Protein AF-A0A838PSL8-F1 (afdb_monomer)

pLDDT: mean 93.02, std 6.87, range [57.81, 98.5]

Foldseek 3Di:
DPPVVVVVLVVLLVVLVVLLLVLLVLLLVLLVLLLVCQLVLPLVSLVVLLVSLVVLVVSLVVSVVSLVVSVVVDPDDPVSVV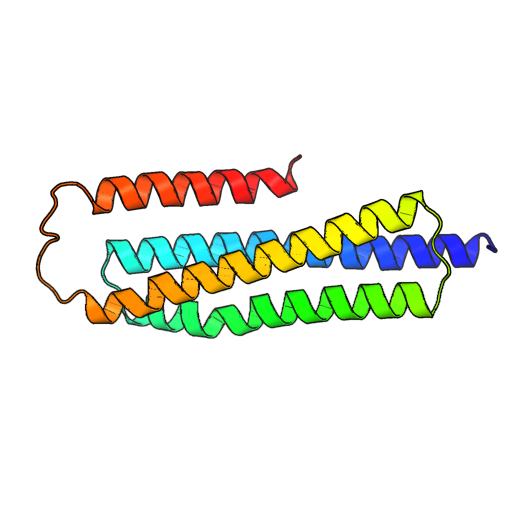SSVVSNVSSVVSSVSSVVSNVSSVCSVVPDDDDDPDPCPSVVVNVVSVVVSVVSVCVSVD

Structure (mmCIF, N/CA/C/O backbone):
data_AF-A0A838PSL8-F1
#
_entry.id   AF-A0A838PSL8-F1
#
loop_
_atom_site.group_PDB
_atom_site.id
_atom_site.type_symbol
_atom_site.label_atom_id
_atom_site.label_alt_id
_atom_site.label_comp_id
_atom_site.label_asym_id
_atom_site.label_entity_id
_atom_site.label_seq_id
_atom_site.pdbx_PDB_ins_code
_atom_site.Cartn_x
_atom_site.Cartn_y
_atom_site.Cartn_z
_atom_site.occupancy
_atom_site.B_iso_or_equiv
_atom_site.auth_seq_id
_atom_site.auth_comp_id
_atom_site.auth_asym_id
_atom_site.auth_atom_id
_atom_site.pdbx_PDB_model_num
ATOM 1 N N . MET A 1 1 ? -18.609 0.685 29.729 1.00 61.81 1 MET A N 1
ATOM 2 C CA . MET A 1 1 ? -19.107 -0.419 28.881 1.00 61.81 1 MET A CA 1
ATOM 3 C C . MET A 1 1 ? -19.104 -1.709 29.688 1.00 61.81 1 MET A C 1
ATOM 5 O O . MET A 1 1 ? -18.197 -1.854 30.503 1.00 61.81 1 MET A O 1
ATOM 9 N N . PRO A 1 2 ? -20.079 -2.616 29.492 1.00 78.69 2 PRO A N 1
ATOM 10 C CA . PRO A 1 2 ? -20.013 -3.985 30.013 1.00 78.69 2 PRO A CA 1
ATOM 11 C C . PRO A 1 2 ? -18.713 -4.680 29.574 1.00 78.69 2 PRO A C 1
ATOM 13 O O . PRO A 1 2 ? -18.211 -4.393 28.487 1.00 78.69 2 PRO A O 1
ATOM 16 N N . VAL A 1 3 ? -18.173 -5.586 30.396 1.00 77.38 3 VAL A N 1
ATOM 17 C CA . VAL A 1 3 ? -16.886 -6.269 30.133 1.00 77.38 3 VAL A CA 1
ATOM 18 C C . VAL A 1 3 ? -16.908 -7.032 28.802 1.00 77.38 3 VAL A C 1
ATOM 20 O O . VAL A 1 3 ? -15.970 -6.919 28.019 1.00 77.38 3 VAL A O 1
ATOM 23 N N . GLU A 1 4 ? -18.009 -7.723 28.500 1.00 80.75 4 GLU A N 1
ATOM 24 C CA . GLU A 1 4 ? -18.203 -8.452 27.236 1.00 80.75 4 GLU A CA 1
ATOM 25 C C . GLU A 1 4 ? -18.204 -7.524 26.013 1.00 80.75 4 GLU A C 1
ATOM 27 O O . GLU A 1 4 ? -17.548 -7.813 25.015 1.00 80.75 4 GLU A O 1
ATOM 32 N N . ALA A 1 5 ? -18.867 -6.366 26.106 1.00 81.88 5 ALA A N 1
ATOM 33 C CA . ALA A 1 5 ? -18.888 -5.378 25.027 1.00 81.88 5 ALA A CA 1
ATOM 34 C C . ALA A 1 5 ? -17.488 -4.801 24.759 1.00 81.88 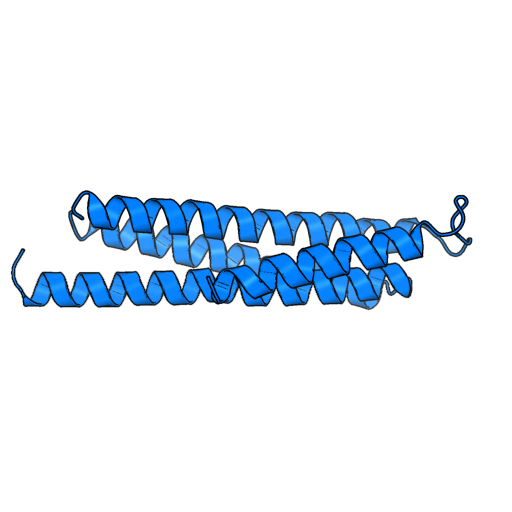5 ALA A C 1
ATOM 36 O O . ALA A 1 5 ? -17.109 -4.589 23.610 1.00 81.88 5 ALA A O 1
ATOM 37 N N . ARG A 1 6 ? -16.689 -4.592 25.816 1.00 86.75 6 ARG A N 1
ATOM 38 C CA . ARG A 1 6 ? -15.304 -4.129 25.674 1.00 86.75 6 ARG A CA 1
ATOM 39 C C . ARG A 1 6 ? -14.397 -5.192 25.050 1.00 86.75 6 ARG A C 1
ATOM 41 O O . ARG A 1 6 ? -13.540 -4.834 24.251 1.00 86.75 6 ARG A O 1
ATOM 48 N N . LEU A 1 7 ? -14.582 -6.466 25.393 1.00 87.19 7 LEU A N 1
ATOM 49 C CA . LEU A 1 7 ? -13.830 -7.563 24.784 1.00 87.19 7 LEU A CA 1
ATOM 50 C C . LEU A 1 7 ? -14.123 -7.664 23.281 1.00 87.19 7 LEU A C 1
ATOM 52 O O . LEU A 1 7 ? -13.193 -7.721 22.481 1.00 87.19 7 LEU A O 1
ATOM 56 N N . HIS A 1 8 ? -15.403 -7.606 22.905 1.00 88.00 8 HIS A N 1
ATOM 57 C CA . HIS A 1 8 ? -15.831 -7.646 21.506 1.00 88.00 8 HIS A CA 1
ATOM 58 C C . HIS A 1 8 ? -15.269 -6.465 20.699 1.00 88.00 8 HIS A C 1
ATOM 60 O O . HIS A 1 8 ? -14.749 -6.659 19.605 1.00 88.00 8 HIS A O 1
ATOM 66 N N . PHE A 1 9 ? -15.297 -5.247 21.260 1.00 89.88 9 PHE A N 1
ATOM 67 C CA . PHE A 1 9 ? -14.645 -4.074 20.663 1.00 89.88 9 PHE A CA 1
ATOM 68 C C . PHE A 1 9 ? -13.171 -4.324 20.345 1.00 89.88 9 PHE A C 1
ATOM 70 O O . PHE A 1 9 ? -12.719 -4.048 19.239 1.00 89.88 9 PHE A O 1
ATOM 77 N N . SER A 1 10 ? -12.418 -4.816 21.332 1.00 90.62 10 SER A N 1
ATOM 78 C CA . SER A 1 10 ? -10.982 -5.036 21.188 1.00 90.62 10 SER A CA 1
ATOM 79 C C . SER A 1 10 ? -10.672 -6.094 20.131 1.00 90.62 10 SER A C 1
ATOM 81 O O . SER A 1 10 ? -9.717 -5.919 19.387 1.00 90.62 10 SER A O 1
ATOM 83 N N . GLN A 1 11 ? -11.497 -7.138 20.020 1.00 93.12 11 GLN A N 1
ATOM 84 C CA . GLN A 1 11 ? -11.370 -8.156 18.973 1.00 93.12 11 GLN A CA 1
ATOM 85 C C . GLN A 1 11 ? -11.658 -7.591 17.575 1.00 93.12 11 GLN A C 1
ATOM 87 O O . GLN A 1 11 ? -10.887 -7.834 16.652 1.00 93.12 11 GLN A O 1
ATOM 92 N N . GLU A 1 12 ? -12.730 -6.808 17.416 1.00 93.94 12 GLU A N 1
ATOM 93 C CA . GLU A 1 12 ? -13.038 -6.142 16.141 1.00 93.94 12 GLU A CA 1
ATOM 94 C C . GLU A 1 12 ? -11.928 -5.157 15.738 1.00 93.94 12 GLU A C 1
ATOM 96 O O . GLU A 1 12 ? -11.532 -5.115 14.576 1.00 93.94 12 GLU A O 1
ATOM 101 N N . LEU A 1 13 ? -11.401 -4.384 16.693 1.00 94.38 13 LEU A N 1
ATOM 102 C CA . LEU A 1 13 ? -10.322 -3.431 16.435 1.00 94.38 13 LEU A CA 1
ATOM 103 C C . LEU A 1 13 ? -9.015 -4.134 16.052 1.00 94.38 13 LEU A C 1
ATOM 105 O O . LEU A 1 13 ? -8.351 -3.692 15.120 1.00 94.38 13 LEU A O 1
ATOM 109 N N . GLN A 1 14 ? -8.680 -5.238 16.724 1.00 95.06 14 GLN A N 1
ATOM 110 C CA . GLN A 1 14 ? -7.513 -6.051 16.383 1.00 95.06 14 GLN A CA 1
ATOM 111 C C . GLN A 1 14 ? -7.635 -6.648 14.974 1.00 95.06 14 GLN A C 1
ATOM 113 O O . GLN A 1 14 ? -6.674 -6.620 14.214 1.00 95.06 14 GLN A O 1
ATOM 118 N N . ALA A 1 15 ? -8.820 -7.130 14.588 1.00 95.94 15 ALA A N 1
ATOM 119 C CA . ALA A 1 15 ? -9.037 -7.627 13.231 1.00 95.94 15 ALA A CA 1
ATOM 120 C C . ALA A 1 15 ? -8.821 -6.524 12.177 1.00 95.94 15 ALA A C 1
ATOM 122 O O . ALA A 1 15 ? -8.181 -6.762 11.157 1.00 95.94 15 ALA A O 1
ATOM 123 N N . LEU A 1 16 ? -9.300 -5.299 12.431 1.00 96.25 16 LEU A N 1
ATOM 124 C CA . LEU A 1 16 ? -9.074 -4.156 11.534 1.00 96.25 16 LEU A CA 1
ATOM 125 C C . LEU A 1 16 ? -7.596 -3.757 11.453 1.00 96.25 16 LEU A C 1
ATOM 127 O O . LEU A 1 16 ? -7.127 -3.359 10.388 1.00 96.25 16 LEU A O 1
ATOM 131 N N . GLU A 1 17 ? -6.865 -3.865 12.560 1.00 95.38 17 G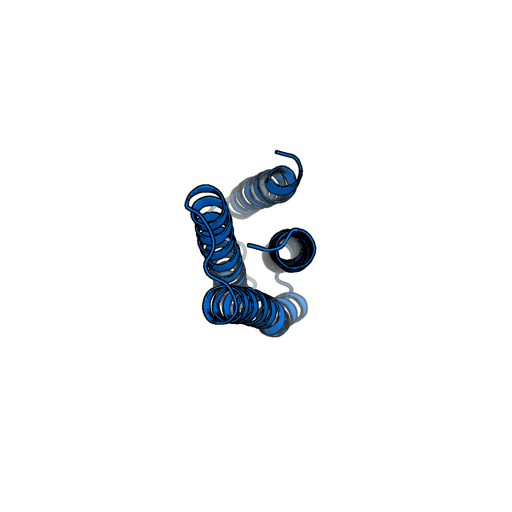LU A N 1
ATOM 132 C CA . GLU A 1 17 ? -5.418 -3.654 12.602 1.00 95.38 17 GLU A CA 1
ATOM 133 C C . GLU A 1 17 ? -4.674 -4.698 11.761 1.00 95.38 17 GLU A C 1
ATOM 135 O O . GLU A 1 17 ? -3.871 -4.328 10.906 1.00 95.38 17 GLU A O 1
ATOM 140 N N . GLU A 1 18 ? -4.990 -5.984 11.917 1.00 95.00 18 GLU A N 1
ATOM 141 C CA . GLU A 1 18 ? -4.409 -7.062 11.106 1.00 95.00 18 GLU A CA 1
ATOM 142 C C . GLU A 1 18 ? -4.671 -6.836 9.609 1.00 95.00 18 GLU A C 1
ATOM 144 O O . GLU A 1 18 ? -3.745 -6.883 8.798 1.00 95.00 18 GLU A O 1
ATOM 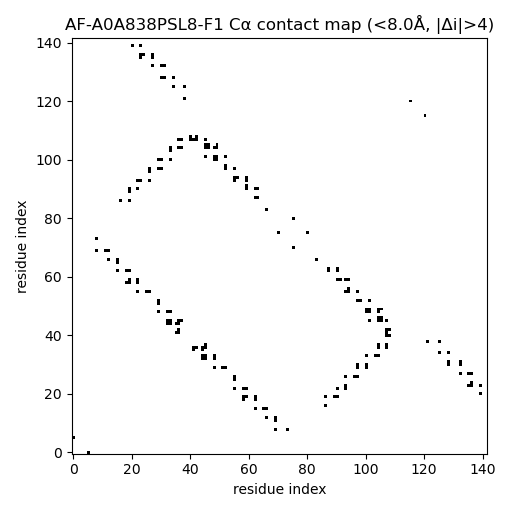149 N N . GLN A 1 19 ? -5.904 -6.474 9.242 1.00 95.69 19 GLN A N 1
ATOM 150 C CA . GLN A 1 19 ? -6.263 -6.145 7.862 1.00 95.69 19 GLN A CA 1
ATOM 151 C C . GLN A 1 19 ? -5.509 -4.921 7.321 1.00 95.69 19 GLN A C 1
ATOM 153 O O . GLN A 1 19 ? -5.136 -4.903 6.148 1.00 95.69 19 GLN A O 1
ATOM 158 N N . ALA A 1 20 ? -5.285 -3.894 8.145 1.00 95.12 20 ALA A N 1
ATOM 159 C CA . ALA A 1 20 ? -4.494 -2.729 7.757 1.00 95.12 20 ALA A CA 1
ATOM 160 C C . ALA A 1 20 ? -3.025 -3.103 7.505 1.00 95.12 20 ALA A C 1
ATOM 162 O O . ALA A 1 20 ? -2.429 -2.642 6.530 1.00 95.12 20 ALA A O 1
ATOM 163 N N . LEU A 1 21 ? -2.456 -3.962 8.356 1.00 94.38 21 LEU A N 1
ATOM 164 C CA . LEU A 1 21 ? -1.080 -4.444 8.231 1.00 94.38 21 LEU A CA 1
ATOM 165 C C . LEU A 1 21 ? -0.889 -5.370 7.024 1.00 94.38 21 LEU A C 1
ATOM 167 O O . LEU A 1 21 ? 0.164 -5.317 6.395 1.00 94.38 21 LEU A O 1
ATOM 171 N N . GLU A 1 22 ? -1.892 -6.165 6.643 1.00 94.94 22 GLU A N 1
ATOM 172 C CA . GLU A 1 22 ? -1.872 -6.930 5.383 1.00 94.94 22 GLU A CA 1
ATOM 173 C C . GLU A 1 22 ? -1.710 -6.017 4.155 1.00 94.94 22 GLU A C 1
ATOM 175 O O . GLU A 1 22 ? -1.056 -6.395 3.184 1.00 94.94 22 GLU A O 1
ATOM 180 N N . GLY A 1 23 ? -2.240 -4.789 4.204 1.00 96.00 23 GLY A N 1
ATOM 181 C CA . GLY A 1 23 ? -2.052 -3.797 3.143 1.00 96.00 23 GLY A CA 1
ATOM 182 C C . GLY A 1 23 ? -0.578 -3.441 2.899 1.00 96.00 23 GLY A C 1
ATOM 183 O O . GLY A 1 23 ? -0.183 -3.206 1.757 1.00 96.00 23 GLY A O 1
ATOM 184 N N . LEU A 1 24 ? 0.264 -3.467 3.940 1.00 95.81 24 LEU A N 1
ATOM 185 C CA . LEU A 1 24 ? 1.708 -3.254 3.791 1.00 95.81 24 LEU A CA 1
ATOM 186 C C . LEU A 1 24 ? 2.368 -4.384 2.994 1.00 95.81 24 LEU A C 1
ATOM 188 O O . LEU A 1 24 ? 3.218 -4.120 2.147 1.00 95.81 24 LEU A O 1
ATOM 192 N N . ASP A 1 25 ? 1.958 -5.633 3.218 1.00 95.56 25 ASP A N 1
ATOM 193 C CA . ASP A 1 25 ? 2.487 -6.776 2.466 1.00 95.56 25 ASP A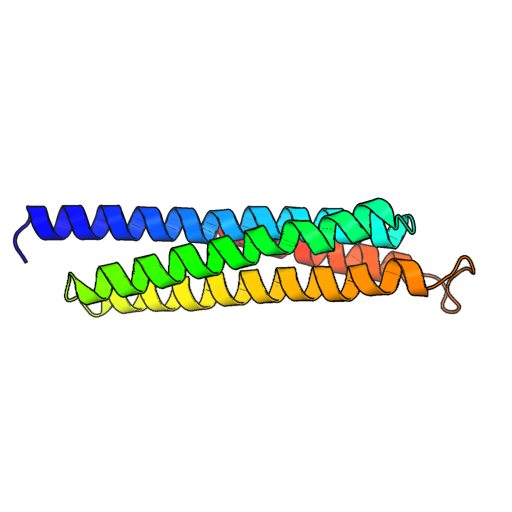 CA 1
ATOM 194 C C . ASP A 1 25 ? 2.088 -6.679 0.982 1.00 95.56 25 ASP A C 1
ATOM 196 O O . ASP A 1 25 ? 2.893 -6.949 0.087 1.00 95.56 25 ASP A O 1
ATOM 200 N N . MET A 1 26 ? 0.857 -6.231 0.710 1.00 97.25 26 MET A N 1
ATOM 201 C CA . MET A 1 26 ? 0.364 -6.016 -0.654 1.00 97.25 26 MET A CA 1
ATOM 202 C C . MET A 1 26 ? 1.181 -4.952 -1.390 1.00 97.25 26 MET A C 1
ATOM 204 O O . MET A 1 26 ? 1.583 -5.168 -2.535 1.00 97.25 26 MET A O 1
ATOM 208 N N . VAL A 1 27 ? 1.473 -3.825 -0.735 1.00 97.44 27 VAL A N 1
ATOM 209 C CA . VAL A 1 27 ? 2.226 -2.748 -1.384 1.00 97.44 27 VAL A CA 1
ATOM 210 C C . VAL A 1 27 ? 3.713 -3.066 -1.531 1.00 97.44 27 VAL A C 1
ATOM 212 O O . VAL A 1 27 ? 4.323 -2.657 -2.515 1.00 97.44 27 VAL A O 1
ATOM 215 N N . VAL A 1 28 ? 4.298 -3.860 -0.625 1.00 97.50 28 VAL A N 1
ATOM 216 C CA . VAL A 1 28 ? 5.648 -4.422 -0.812 1.00 97.50 28 VAL A CA 1
ATOM 217 C C . VAL A 1 28 ? 5.700 -5.262 -2.088 1.00 97.50 28 VAL A C 1
ATOM 219 O O . VAL A 1 28 ? 6.574 -5.038 -2.926 1.00 97.50 28 VAL A O 1
ATOM 222 N N . ALA A 1 29 ? 4.729 -6.156 -2.292 1.00 97.75 29 ALA A N 1
ATOM 223 C CA . ALA A 1 29 ? 4.660 -6.958 -3.511 1.00 97.75 29 ALA A CA 1
ATOM 224 C C . ALA A 1 29 ? 4.454 -6.092 -4.770 1.00 97.75 29 ALA A C 1
ATOM 226 O O . ALA A 1 29 ? 5.043 -6.369 -5.817 1.00 97.75 29 ALA A O 1
ATOM 227 N N . ALA A 1 30 ? 3.649 -5.028 -4.688 1.00 98.31 30 ALA A N 1
ATOM 228 C CA . ALA A 1 30 ? 3.461 -4.085 -5.791 1.00 98.31 30 ALA A CA 1
ATOM 229 C C . ALA A 1 30 ? 4.762 -3.343 -6.145 1.00 98.31 30 ALA A C 1
ATOM 231 O O . ALA A 1 30 ? 5.115 -3.254 -7.324 1.00 98.31 30 ALA A O 1
ATOM 232 N N . LEU A 1 31 ? 5.515 -2.875 -5.145 1.00 98.12 31 LEU A N 1
ATOM 233 C CA . LEU A 1 31 ? 6.815 -2.223 -5.331 1.00 98.12 31 LEU A CA 1
ATOM 234 C C . LEU A 1 31 ? 7.839 -3.165 -5.978 1.00 98.12 31 LEU A C 1
ATOM 236 O O . LEU A 1 31 ? 8.530 -2.765 -6.914 1.00 98.12 31 LEU A O 1
ATOM 240 N N . GLU A 1 32 ? 7.920 -4.417 -5.519 1.00 98.19 32 GLU A N 1
ATOM 241 C CA . GLU A 1 32 ? 8.818 -5.432 -6.085 1.00 98.19 32 GLU A CA 1
ATOM 242 C C . GLU A 1 32 ? 8.513 -5.703 -7.562 1.00 98.19 32 GLU A C 1
ATOM 244 O O . GLU A 1 32 ? 9.413 -5.658 -8.402 1.00 98.19 32 GLU A O 1
ATOM 249 N N . ARG A 1 33 ? 7.236 -5.912 -7.904 1.00 98.38 33 ARG A N 1
ATOM 250 C CA . ARG A 1 33 ? 6.812 -6.123 -9.297 1.00 98.38 33 ARG A CA 1
ATOM 251 C C . ARG A 1 33 ? 7.041 -4.889 -10.161 1.00 98.38 33 ARG A C 1
ATOM 253 O O . ARG A 1 33 ? 7.460 -5.017 -11.306 1.00 98.38 33 ARG A O 1
ATOM 260 N N . THR A 1 34 ? 6.802 -3.698 -9.617 1.00 98.44 34 THR A N 1
ATOM 261 C CA . THR A 1 34 ? 7.060 -2.436 -10.324 1.00 98.44 34 THR A CA 1
ATOM 262 C C . THR A 1 34 ? 8.547 -2.280 -10.624 1.00 98.44 34 THR A C 1
ATOM 264 O O . THR A 1 34 ? 8.908 -1.860 -11.721 1.00 98.44 34 THR A O 1
ATOM 267 N N . LEU A 1 35 ? 9.423 -2.649 -9.683 1.00 98.06 35 LEU A N 1
ATOM 268 C CA . LEU A 1 35 ? 10.869 -2.608 -9.892 1.00 98.06 35 LEU A CA 1
ATOM 269 C C . LEU A 1 35 ? 11.281 -3.548 -11.017 1.00 98.06 35 LEU A C 1
ATOM 271 O O . LEU A 1 35 ? 11.989 -3.135 -11.933 1.00 98.06 35 LEU A O 1
ATOM 275 N N . GLU A 1 36 ? 10.800 -4.785 -10.963 1.00 97.69 36 GLU A N 1
ATOM 276 C CA . GLU A 1 36 ? 11.081 -5.794 -11.976 1.00 97.69 36 GLU A CA 1
ATOM 277 C C . GLU A 1 36 ? 10.604 -5.345 -13.365 1.00 97.69 36 GLU A C 1
ATOM 279 O O . GLU A 1 36 ? 11.361 -5.424 -14.334 1.00 97.69 36 GLU A O 1
ATOM 284 N N . ALA A 1 37 ? 9.395 -4.778 -13.446 1.00 97.19 37 ALA A N 1
ATOM 285 C CA . ALA A 1 37 ? 8.833 -4.257 -14.686 1.00 97.19 37 ALA A CA 1
ATOM 286 C C . ALA A 1 37 ? 9.671 -3.110 -15.268 1.00 97.19 37 ALA A C 1
ATOM 288 O O . ALA A 1 37 ? 9.908 -3.061 -16.474 1.00 97.19 37 ALA A O 1
ATOM 289 N N . VAL A 1 38 ? 10.165 -2.205 -14.418 1.00 95.44 38 VAL A 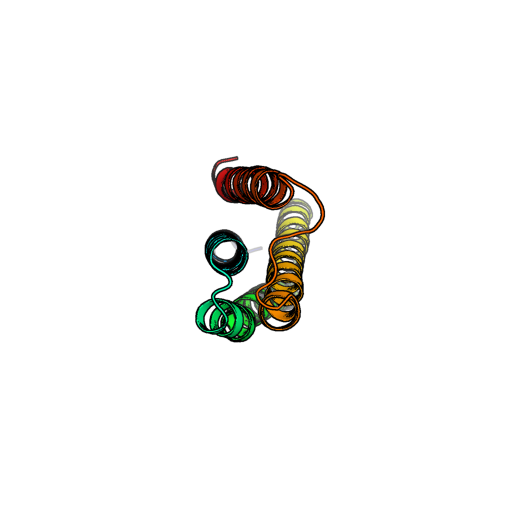N 1
ATOM 290 C CA . VAL A 1 38 ? 11.013 -1.083 -14.844 1.00 95.44 38 VAL A CA 1
ATOM 291 C C . VAL A 1 38 ? 12.388 -1.559 -15.313 1.00 95.44 38 VAL A C 1
ATOM 293 O O . VAL A 1 38 ? 12.870 -1.089 -16.344 1.00 95.44 38 VAL A O 1
ATOM 296 N N . LEU A 1 39 ? 13.029 -2.480 -14.588 1.00 94.38 39 LEU A N 1
ATOM 297 C CA . LEU A 1 39 ? 14.379 -2.949 -14.919 1.00 94.38 39 LEU A CA 1
ATOM 298 C C . LEU A 1 39 ? 14.423 -3.775 -16.204 1.00 94.38 39 LEU A C 1
ATOM 300 O O . LEU A 1 39 ? 15.392 -3.673 -16.957 1.00 94.38 39 LEU A O 1
ATOM 304 N N . HIS A 1 40 ? 13.376 -4.556 -16.467 1.00 93.69 40 HIS A N 1
ATOM 305 C CA . HIS A 1 40 ? 13.314 -5.456 -17.619 1.00 93.69 40 HIS A CA 1
ATOM 306 C C . HIS A 1 40 ? 12.437 -4.936 -18.760 1.00 93.69 40 HIS A C 1
ATOM 308 O O . HIS A 1 40 ? 12.301 -5.617 -19.774 1.00 93.69 40 HIS A O 1
ATOM 314 N N . GLN A 1 41 ? 11.867 -3.732 -18.621 1.00 93.31 41 GLN A N 1
ATOM 315 C CA . GLN A 1 41 ? 10.887 -3.172 -19.560 1.00 93.31 41 GLN A CA 1
ATOM 316 C C . GLN A 1 41 ? 9.713 -4.137 -19.818 1.00 93.31 41 GLN A C 1
ATOM 318 O O . GLN A 1 41 ? 9.216 -4.258 -20.940 1.00 93.31 41 GLN A O 1
ATOM 323 N N . ASP A 1 42 ? 9.283 -4.847 -18.773 1.00 96.12 42 ASP A N 1
ATOM 324 C CA . ASP A 1 42 ? 8.231 -5.855 -18.859 1.00 96.12 42 ASP A CA 1
ATOM 325 C C . ASP A 1 42 ? 6.849 -5.185 -18.828 1.00 96.12 42 ASP A C 1
ATOM 327 O O . ASP A 1 42 ? 6.334 -4.773 -17.785 1.00 96.12 42 ASP A O 1
ATOM 331 N N . ILE A 1 43 ? 6.252 -5.062 -20.014 1.00 96.56 43 ILE A N 1
ATOM 332 C CA . ILE A 1 43 ? 4.937 -4.446 -20.220 1.00 96.56 43 ILE A CA 1
ATOM 333 C C . ILE A 1 43 ? 3.813 -5.316 -19.639 1.00 96.56 43 ILE A C 1
ATOM 335 O O . ILE A 1 43 ? 2.804 -4.778 -19.172 1.00 96.56 43 ILE A O 1
ATOM 339 N N . GLU A 1 44 ? 3.958 -6.642 -19.664 1.00 97.62 44 GLU A N 1
ATOM 340 C CA . GLU A 1 44 ? 2.941 -7.553 -19.135 1.00 97.62 44 GLU A CA 1
ATOM 341 C C . GLU A 1 44 ? 2.892 -7.445 -17.612 1.00 97.62 44 GLU A C 1
ATOM 343 O O . GLU A 1 44 ? 1.817 -7.252 -17.038 1.00 97.62 44 GLU A O 1
ATOM 348 N N . LEU A 1 45 ? 4.058 -7.451 -16.960 1.00 98.00 45 LEU A N 1
ATOM 349 C CA . LEU A 1 45 ? 4.156 -7.254 -15.519 1.00 98.00 45 LEU A CA 1
ATOM 350 C C . LEU A 1 45 ? 3.698 -5.853 -15.097 1.00 98.00 45 LEU A C 1
ATOM 352 O O . LEU A 1 45 ? 2.983 -5.720 -14.105 1.00 98.00 45 LEU A O 1
ATOM 356 N N . ALA A 1 46 ? 4.032 -4.811 -15.865 1.00 98.00 46 ALA A N 1
ATOM 357 C CA . ALA A 1 46 ? 3.515 -3.463 -15.625 1.00 98.00 46 ALA A CA 1
ATOM 358 C C . ALA A 1 46 ? 1.977 -3.419 -15.700 1.00 98.00 46 ALA A C 1
ATOM 360 O O . ALA A 1 46 ? 1.326 -2.824 -14.843 1.00 98.00 46 ALA A O 1
ATOM 361 N N . SER A 1 47 ? 1.381 -4.093 -16.687 1.00 98.12 47 SER A N 1
ATOM 362 C CA . SER A 1 47 ? -0.079 -4.189 -16.821 1.00 98.12 47 SER A CA 1
ATOM 363 C C . SER A 1 47 ? -0.707 -4.948 -15.651 1.00 98.12 47 SER A C 1
ATOM 365 O O . SER A 1 47 ? -1.767 -4.558 -15.163 1.00 98.12 47 SER A O 1
ATOM 367 N N . TYR A 1 48 ? -0.034 -5.994 -15.163 1.00 98.19 48 TYR A N 1
ATOM 368 C CA . TYR A 1 48 ? -0.447 -6.710 -13.961 1.00 98.19 48 TYR A CA 1
ATOM 369 C C . TYR A 1 48 ? -0.425 -5.804 -12.723 1.00 98.19 48 TYR A C 1
ATOM 371 O O . TYR A 1 48 ? -1.391 -5.811 -11.969 1.00 98.19 48 TYR A O 1
ATOM 379 N N . VAL A 1 49 ? 0.625 -4.995 -12.522 1.00 98.44 49 VAL A N 1
ATOM 380 C CA . VAL A 1 49 ? 0.696 -4.033 -11.402 1.00 98.44 49 VAL A CA 1
ATOM 381 C C . VAL A 1 49 ? -0.492 -3.074 -11.426 1.00 98.44 49 VAL A C 1
ATOM 383 O O . VAL A 1 49 ? -1.113 -2.860 -10.393 1.00 98.44 49 VAL A O 1
ATOM 386 N N . ILE A 1 50 ? -0.836 -2.542 -12.604 1.00 98.44 50 ILE A N 1
ATOM 387 C CA . ILE A 1 50 ? -1.978 -1.630 -12.767 1.00 98.44 50 ILE A CA 1
ATOM 388 C C . ILE A 1 50 ? -3.296 -2.311 -12.375 1.00 98.44 50 ILE A C 1
ATOM 390 O O . ILE A 1 50 ? -4.140 -1.678 -11.756 1.00 98.44 50 ILE A O 1
ATOM 394 N N . ALA A 1 51 ? -3.480 -3.583 -12.732 1.00 98.06 51 ALA A N 1
ATOM 395 C CA . ALA A 1 51 ? -4.705 -4.319 -12.424 1.00 98.06 51 ALA A CA 1
ATOM 396 C C . ALA A 1 51 ? -4.776 -4.819 -10.967 1.00 98.06 51 ALA A C 1
ATOM 398 O O . ALA A 1 51 ? -5.862 -4.915 -10.404 1.00 98.06 51 ALA A O 1
ATOM 399 N N . ASP A 1 52 ? -3.644 -5.173 -10.350 1.00 96.75 52 ASP A N 1
ATOM 400 C CA . ASP A 1 52 ? -3.594 -5.679 -8.967 1.00 96.75 52 ASP A CA 1
ATOM 401 C C . ASP A 1 52 ? -3.834 -4.558 -7.933 1.00 96.75 52 ASP A C 1
ATOM 403 O O . ASP A 1 52 ? -4.208 -4.857 -6.799 1.00 96.75 52 ASP A O 1
ATOM 407 N N . ASP A 1 53 ? -3.681 -3.287 -8.325 1.00 98.06 53 ASP A N 1
ATOM 408 C CA . ASP A 1 53 ? -3.912 -2.104 -7.480 1.00 98.06 53 ASP A CA 1
ATOM 409 C C . ASP A 1 53 ? -5.361 -1.982 -6.980 1.00 98.06 53 ASP A C 1
ATOM 411 O O . ASP A 1 53 ? -5.579 -1.641 -5.818 1.00 98.06 53 ASP A O 1
ATOM 415 N N . ASP A 1 54 ? -6.347 -2.437 -7.768 1.00 97.56 54 ASP A N 1
ATOM 416 C CA . ASP A 1 54 ? -7.760 -2.517 -7.351 1.00 97.56 54 ASP A CA 1
ATOM 417 C C . ASP A 1 54 ? -7.933 -3.294 -6.028 1.00 97.56 54 ASP A C 1
ATOM 419 O O . ASP A 1 54 ? -8.868 -3.066 -5.254 1.00 97.56 54 ASP A O 1
ATOM 423 N N . ARG A 1 55 ? -7.029 -4.240 -5.734 1.00 97.38 55 ARG A N 1
ATOM 424 C CA . ARG A 1 55 ? -7.048 -4.996 -4.475 1.00 97.38 55 ARG A CA 1
ATOM 425 C C . ARG A 1 55 ? -6.556 -4.155 -3.302 1.00 97.38 55 ARG A C 1
ATOM 427 O O . ARG A 1 55 ? -7.078 -4.317 -2.199 1.00 97.38 55 ARG A O 1
ATOM 434 N N . ILE A 1 56 ? -5.552 -3.303 -3.515 1.00 97.69 56 ILE A N 1
ATOM 435 C CA . ILE A 1 56 ? -5.036 -2.377 -2.499 1.00 97.69 56 ILE A CA 1
ATOM 436 C C . ILE A 1 56 ? -6.123 -1.347 -2.166 1.00 97.69 56 ILE A C 1
ATOM 438 O O . ILE A 1 56 ? -6.443 -1.158 -0.988 1.00 97.69 56 ILE A O 1
ATOM 442 N N . ASP A 1 57 ? -6.773 -0.792 -3.188 1.00 97.50 57 ASP A N 1
ATOM 443 C CA . ASP A 1 57 ? -7.928 0.102 -3.049 1.00 97.50 57 ASP A CA 1
ATOM 444 C C . ASP A 1 57 ? -9.083 -0.556 -2.291 1.00 97.50 57 ASP A C 1
ATOM 446 O O . ASP A 1 57 ? -9.656 0.021 -1.357 1.00 97.50 57 ASP A O 1
ATOM 450 N N . GLY A 1 58 ? -9.401 -1.802 -2.654 1.00 97.44 58 GLY A N 1
ATOM 451 C CA . GLY A 1 58 ? -10.399 -2.612 -1.965 1.00 97.44 58 GLY A CA 1
ATOM 452 C C . GLY A 1 58 ? -10.073 -2.772 -0.481 1.00 97.44 58 GLY A C 1
ATOM 453 O O . GLY A 1 58 ? -10.928 -2.511 0.368 1.00 97.44 58 GLY A O 1
ATOM 454 N N . ARG A 1 59 ? -8.820 -3.105 -0.148 1.00 97.44 59 ARG A N 1
ATOM 455 C CA . ARG A 1 59 ? -8.379 -3.255 1.244 1.00 97.44 59 ARG A CA 1
ATOM 456 C C . ARG A 1 59 ? -8.496 -1.952 2.032 1.00 97.44 59 ARG A C 1
ATOM 458 O O . ARG A 1 59 ? -8.960 -1.964 3.174 1.00 97.44 59 ARG A O 1
ATOM 465 N N . TYR A 1 60 ? -8.111 -0.828 1.432 1.00 96.94 60 TYR A N 1
ATOM 466 C CA . TYR A 1 60 ? -8.283 0.490 2.038 1.00 96.94 60 TYR A CA 1
ATOM 467 C C . TYR A 1 60 ? -9.758 0.775 2.356 1.00 96.94 60 TYR A C 1
ATOM 469 O O . TYR A 1 60 ? -10.093 1.197 3.470 1.00 96.94 60 TYR A O 1
ATOM 477 N N . LEU A 1 61 ? -10.654 0.511 1.401 1.00 97.25 61 LEU A N 1
ATOM 478 C CA . LEU A 1 61 ? -12.085 0.733 1.580 1.00 97.25 61 LEU A CA 1
ATOM 479 C C . LEU A 1 61 ? -12.678 -0.172 2.667 1.00 97.25 61 LEU A C 1
ATOM 481 O O . L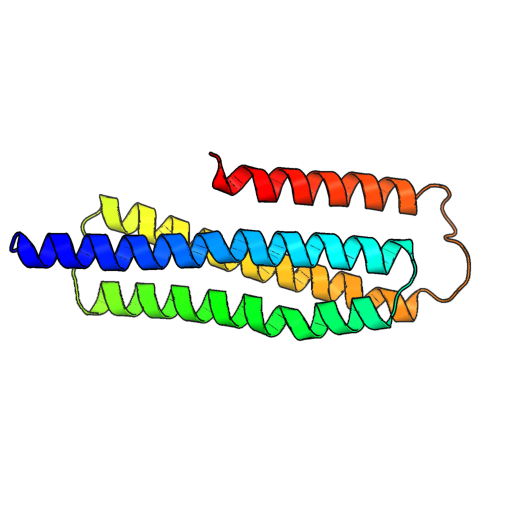EU A 1 61 ? -13.449 0.317 3.497 1.00 97.25 61 LEU A O 1
ATOM 485 N N . GLU A 1 62 ? -12.307 -1.452 2.681 1.00 97.12 62 GLU A N 1
ATOM 486 C CA . GLU A 1 62 ? -12.745 -2.438 3.673 1.00 97.12 62 GLU A CA 1
ATOM 487 C C . GLU A 1 62 ? -12.383 -2.005 5.096 1.00 97.12 62 GLU A C 1
ATOM 489 O O . GLU A 1 62 ? -13.269 -1.895 5.950 1.00 97.12 62 GLU A O 1
ATOM 494 N N . VAL A 1 63 ? -11.110 -1.676 5.345 1.00 97.12 63 VAL A N 1
ATOM 495 C CA . VAL A 1 63 ? -10.655 -1.252 6.679 1.00 97.12 63 VAL A CA 1
ATOM 496 C C . VAL A 1 63 ? -11.333 0.051 7.093 1.00 97.12 63 VAL A C 1
ATOM 498 O O . VAL A 1 63 ? -11.842 0.165 8.211 1.00 97.12 63 VAL A O 1
ATOM 501 N N . ARG A 1 64 ? -11.414 1.033 6.187 1.00 96.88 64 ARG A N 1
ATOM 502 C CA . ARG A 1 64 ? -12.068 2.317 6.466 1.00 96.88 64 ARG A CA 1
ATOM 503 C C . ARG A 1 64 ? -13.541 2.130 6.828 1.00 96.88 64 ARG A C 1
ATOM 505 O O . ARG A 1 64 ? -14.012 2.715 7.803 1.00 96.88 64 ARG A O 1
ATOM 512 N N . GLN A 1 65 ? -14.272 1.311 6.074 1.00 96.94 65 GLN A N 1
ATOM 513 C CA . GLN A 1 65 ? -15.681 1.034 6.347 1.00 96.94 65 GLN A CA 1
ATOM 514 C C . GLN A 1 65 ? -15.864 0.259 7.657 1.00 96.94 65 GLN A C 1
ATOM 516 O O . GLN A 1 65 ? -16.802 0.539 8.411 1.00 96.94 65 GLN A O 1
ATOM 521 N N . GLY A 1 66 ? -14.966 -0.679 7.956 1.00 96.50 66 GLY A N 1
ATOM 522 C CA . GLY A 1 66 ? -14.955 -1.418 9.213 1.00 96.50 66 GLY A CA 1
ATOM 523 C C . GLY A 1 66 ? -14.754 -0.505 10.424 1.00 96.50 66 GLY A C 1
ATOM 524 O O . GLY A 1 66 ? -15.543 -0.556 11.367 1.00 96.50 66 GLY A O 1
ATOM 525 N N . ILE A 1 67 ? -13.791 0.418 10.351 1.00 95.50 67 ILE A N 1
ATOM 526 C CA . ILE A 1 67 ? -13.549 1.438 11.382 1.00 95.50 67 ILE A CA 1
ATOM 527 C C . ILE A 1 67 ? -14.785 2.322 11.592 1.00 95.50 67 ILE A C 1
ATOM 529 O O . ILE A 1 67 ? -15.225 2.507 12.729 1.00 95.50 67 ILE A O 1
ATOM 533 N N . LEU A 1 68 ? -15.384 2.841 10.515 1.00 94.31 68 LEU A N 1
ATOM 534 C CA . LEU A 1 68 ? -16.591 3.670 10.611 1.00 94.31 68 LEU A CA 1
ATOM 535 C C . LEU A 1 68 ? -17.758 2.902 11.245 1.00 94.31 68 LEU A C 1
ATOM 537 O O . LEU A 1 68 ? -18.483 3.446 12.078 1.00 94.31 68 LEU A O 1
ATOM 541 N N . SER A 1 69 ? -17.915 1.626 10.893 1.00 94.69 69 SER A N 1
ATOM 542 C CA . SER A 1 69 ? -18.962 0.759 11.443 1.00 94.69 69 SER A CA 1
ATOM 543 C C . SER A 1 69 ? -18.736 0.468 12.930 1.00 94.69 69 SER A C 1
ATOM 545 O O . SER A 1 69 ? -19.687 0.498 13.715 1.00 94.69 69 SER A O 1
ATOM 547 N N . LEU A 1 70 ? -17.482 0.247 13.338 1.00 92.69 70 LEU A N 1
ATOM 548 C CA . LEU A 1 70 ? -17.091 0.063 14.735 1.00 92.69 70 LEU A CA 1
ATOM 549 C C . LEU A 1 70 ? -17.394 1.320 15.566 1.00 92.69 70 LEU A C 1
ATOM 551 O O . LEU A 1 70 ? -18.020 1.220 16.621 1.00 92.69 70 LEU A O 1
ATOM 555 N N . MET A 1 71 ? -17.027 2.501 15.059 1.00 91.31 71 MET A N 1
ATOM 556 C CA . MET A 1 71 ? -17.304 3.794 15.701 1.00 91.31 71 MET A CA 1
ATOM 557 C C . ME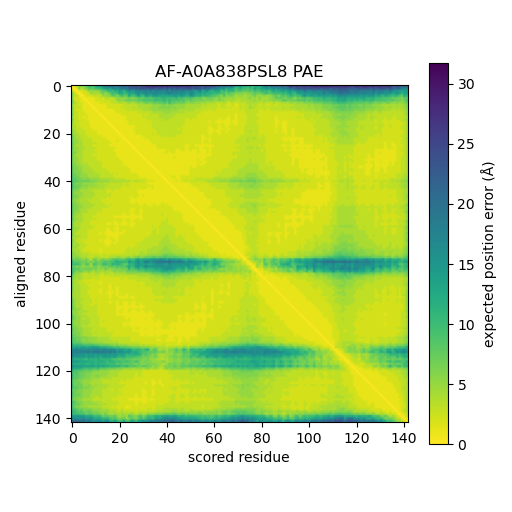T A 1 71 ? -18.798 4.141 15.753 1.00 91.31 71 MET A C 1
ATOM 559 O O . MET A 1 71 ? -19.240 4.832 16.665 1.00 91.31 71 MET A O 1
ATOM 563 N N . ALA A 1 72 ? -19.591 3.692 14.778 1.00 90.88 72 ALA A N 1
ATOM 564 C CA . ALA A 1 72 ? -21.036 3.913 14.781 1.00 90.88 72 ALA A CA 1
ATOM 565 C C . ALA A 1 72 ? -21.755 3.023 15.808 1.00 90.88 72 ALA A C 1
ATOM 567 O O . ALA A 1 72 ? -22.733 3.443 16.425 1.00 90.88 72 ALA A O 1
ATOM 568 N N . ARG A 1 73 ? -21.279 1.785 15.992 1.00 89.44 73 ARG A N 1
ATOM 569 C CA . ARG A 1 73 ? -21.866 0.811 16.926 1.00 89.44 73 ARG A CA 1
ATOM 570 C C . ARG A 1 73 ? -21.419 1.031 18.367 1.00 89.44 73 ARG A C 1
ATOM 572 O O . ARG A 1 73 ? -22.141 0.652 19.288 1.00 89.44 73 ARG A O 1
ATOM 579 N N . GLN A 1 74 ? -20.230 1.589 18.567 1.00 84.94 74 GLN A N 1
ATOM 580 C CA . GLN A 1 74 ? -19.583 1.684 19.869 1.00 84.94 74 GLN A CA 1
ATOM 581 C C . GLN A 1 74 ? -18.978 3.076 20.061 1.00 84.94 74 GLN A C 1
ATOM 583 O O . GLN A 1 74 ? -18.473 3.655 19.113 1.00 84.94 74 GLN A O 1
ATOM 588 N N . ALA A 1 75 ? -18.994 3.612 21.286 1.00 81.00 75 ALA A N 1
ATOM 589 C CA . ALA A 1 75 ? -18.362 4.894 21.612 1.00 81.00 75 ALA A CA 1
ATOM 590 C C . ALA A 1 75 ? -16.940 4.661 22.177 1.00 81.00 75 ALA A C 1
ATOM 592 O O . ALA A 1 75 ? -16.808 4.453 23.390 1.00 81.00 75 ALA A O 1
ATOM 593 N N . PRO A 1 76 ? -15.884 4.631 21.334 1.00 80.44 76 PRO A N 1
ATOM 594 C CA . PRO A 1 76 ? -14.506 4.411 21.772 1.00 80.44 76 PRO A CA 1
ATOM 595 C C . PRO A 1 76 ? -14.007 5.514 22.709 1.00 80.44 76 PRO A C 1
ATOM 597 O O . PRO A 1 76 ? -14.412 6.674 22.612 1.00 80.44 76 PRO A O 1
ATOM 600 N N . VAL A 1 77 ? -13.080 5.160 23.601 1.00 83.88 77 VAL A N 1
ATOM 601 C CA . VAL A 1 77 ? -12.404 6.142 24.461 1.00 83.88 77 VAL A CA 1
ATOM 602 C C . VAL A 1 77 ? -11.197 6.760 23.743 1.00 83.88 77 VAL A C 1
ATOM 604 O O . VAL A 1 77 ? -10.762 6.288 22.694 1.00 83.88 77 VAL A O 1
ATOM 607 N N . ALA A 1 78 ? -10.612 7.815 24.319 1.00 81.81 78 ALA A N 1
ATOM 608 C CA . ALA A 1 78 ? -9.531 8.583 23.691 1.00 81.81 78 ALA A CA 1
ATOM 609 C C . ALA A 1 78 ? -8.302 7.747 23.268 1.00 81.81 78 ALA A C 1
ATOM 611 O O . ALA A 1 78 ? -7.676 8.059 22.257 1.00 81.81 78 ALA A O 1
ATOM 612 N N . SER A 1 79 ? -7.951 6.693 24.015 1.00 82.00 79 SER A N 1
ATOM 613 C CA . SER A 1 79 ? -6.852 5.787 23.648 1.00 82.00 79 SER A CA 1
ATOM 614 C C . SER A 1 79 ? -7.148 5.005 22.369 1.00 82.00 79 SER A C 1
ATOM 616 O O . SER A 1 79 ? -6.274 4.880 21.518 1.00 82.00 79 SER A O 1
ATOM 618 N N . ASP A 1 80 ? -8.386 4.536 22.212 1.00 89.12 80 ASP A N 1
ATOM 619 C CA . ASP A 1 80 ? -8.808 3.755 21.048 1.00 89.12 80 ASP A CA 1
ATOM 620 C C . ASP A 1 80 ? -8.879 4.644 19.805 1.00 89.12 80 ASP A C 1
ATOM 622 O O . ASP A 1 80 ? -8.457 4.246 18.725 1.00 89.12 80 ASP A O 1
ATOM 626 N N . LEU A 1 81 ? -9.350 5.885 19.972 1.00 90.62 81 LEU A N 1
ATOM 627 C CA . LEU A 1 81 ? -9.403 6.874 18.896 1.00 90.62 81 LEU A CA 1
ATOM 628 C C . LEU A 1 81 ? -8.021 7.175 18.308 1.00 90.62 81 LEU A C 1
ATOM 630 O O . LEU A 1 81 ? -7.916 7.424 17.111 1.00 90.62 81 LEU A O 1
ATOM 634 N N . ARG A 1 82 ? -6.957 7.130 19.122 1.00 92.19 82 ARG A N 1
ATOM 635 C CA . ARG A 1 82 ? -5.586 7.322 18.630 1.00 92.19 82 ARG A CA 1
ATOM 636 C C . ARG A 1 82 ? -5.145 6.175 17.724 1.00 92.19 82 ARG A C 1
ATOM 638 O O . ARG A 1 82 ? -4.577 6.443 16.671 1.00 92.19 82 ARG A O 1
ATOM 645 N N . LEU A 1 83 ? -5.414 4.931 18.122 1.00 91.75 83 LEU A N 1
ATOM 646 C CA . LEU A 1 83 ? -5.113 3.760 17.296 1.00 91.75 83 LEU A CA 1
ATOM 647 C C . LEU A 1 83 ? -5.946 3.782 16.010 1.00 91.75 83 LEU A C 1
ATOM 649 O O . LEU A 1 83 ? -5.396 3.656 14.924 1.00 91.75 83 LEU A O 1
ATOM 653 N N . ILE A 1 84 ? -7.248 4.052 16.118 1.00 94.69 84 ILE A N 1
ATOM 654 C CA . ILE A 1 84 ? -8.147 4.195 14.966 1.00 94.69 84 ILE A CA 1
ATOM 655 C C . ILE A 1 84 ? -7.629 5.249 13.976 1.00 94.69 84 ILE A C 1
ATOM 657 O O . ILE A 1 84 ? -7.584 4.988 12.775 1.00 94.69 84 ILE A O 1
ATOM 661 N N . ALA A 1 85 ? -7.217 6.424 14.461 1.00 94.81 85 ALA A N 1
ATOM 662 C CA . ALA A 1 85 ? -6.659 7.470 13.608 1.00 94.81 85 ALA A CA 1
ATOM 663 C C . ALA A 1 85 ? -5.374 7.007 12.903 1.00 94.81 85 ALA A C 1
ATOM 665 O O . ALA A 1 85 ? -5.242 7.193 11.696 1.00 94.81 85 ALA A O 1
ATOM 666 N N . ALA A 1 86 ? -4.472 6.336 13.628 1.00 94.44 86 ALA A N 1
ATOM 667 C CA . ALA A 1 86 ? -3.249 5.785 13.051 1.00 94.44 86 ALA A CA 1
ATOM 668 C C . ALA A 1 86 ? -3.535 4.740 11.957 1.00 94.44 86 ALA A C 1
ATOM 670 O O . ALA A 1 86 ? -2.886 4.765 10.916 1.00 94.44 86 ALA A O 1
ATOM 671 N N . LEU A 1 87 ? -4.530 3.865 12.147 1.00 95.12 87 LEU A N 1
ATOM 672 C CA . LEU A 1 87 ? -4.936 2.875 11.141 1.00 95.12 87 LEU A CA 1
ATOM 673 C C . LEU A 1 87 ? -5.534 3.530 9.886 1.00 95.12 87 LEU A C 1
ATOM 675 O O . LEU A 1 87 ? -5.240 3.112 8.764 1.00 95.12 87 LEU A O 1
ATOM 679 N N . LEU A 1 88 ? -6.347 4.578 10.049 1.00 95.94 88 LEU A N 1
ATOM 680 C CA . LEU A 1 88 ? -6.891 5.343 8.921 1.00 95.94 88 LEU A CA 1
ATOM 681 C C . LEU A 1 88 ? -5.786 6.032 8.111 1.00 95.94 88 LEU A C 1
ATOM 683 O O . LEU A 1 88 ? -5.811 5.994 6.879 1.00 95.94 88 LEU A O 1
ATOM 687 N N . ASP A 1 89 ? -4.809 6.631 8.790 1.00 96.31 89 ASP A N 1
ATOM 688 C CA . ASP A 1 89 ? -3.670 7.273 8.134 1.00 96.31 89 ASP A CA 1
ATOM 689 C C . ASP A 1 89 ? -2.763 6.244 7.447 1.00 96.31 89 ASP A C 1
ATOM 691 O O . ASP A 1 89 ? -2.353 6.449 6.303 1.00 96.31 89 ASP A O 1
ATOM 695 N N . LEU A 1 90 ? -2.483 5.115 8.107 1.00 95.25 90 LEU A N 1
ATOM 696 C CA . LEU A 1 90 ? -1.688 4.016 7.559 1.00 95.25 90 LEU A CA 1
ATOM 697 C C . LEU A 1 90 ? -2.298 3.482 6.263 1.00 95.25 90 LEU A C 1
ATOM 699 O O . LEU A 1 90 ? -1.635 3.472 5.230 1.00 95.25 90 LEU A O 1
ATOM 703 N N . THR A 1 91 ? -3.565 3.071 6.306 1.00 96.06 91 THR A N 1
ATOM 704 C CA . THR A 1 91 ? -4.244 2.468 5.149 1.00 96.06 91 THR A CA 1
ATOM 705 C C . THR A 1 91 ? -4.359 3.436 3.977 1.00 96.06 91 THR A C 1
ATOM 707 O O . THR A 1 91 ? -4.191 3.032 2.830 1.00 96.06 91 THR A O 1
ATOM 710 N N . ARG A 1 92 ? -4.555 4.732 4.247 1.00 96.88 92 ARG A N 1
ATOM 711 C CA . ARG A 1 92 ? -4.513 5.768 3.210 1.00 96.88 92 ARG A CA 1
ATOM 712 C C . ARG A 1 92 ? -3.121 5.930 2.599 1.00 96.88 92 ARG A C 1
ATOM 714 O O . ARG A 1 92 ? -3.003 6.183 1.408 1.00 96.88 92 ARG A O 1
ATOM 721 N N . ASN A 1 93 ? -2.060 5.839 3.396 1.00 96.75 93 ASN A N 1
ATOM 722 C CA . ASN A 1 93 ? -0.698 5.904 2.864 1.00 96.75 93 ASN A CA 1
ATOM 723 C C . ASN A 1 93 ? -0.352 4.662 2.031 1.00 96.75 93 ASN A C 1
ATOM 725 O O . ASN A 1 93 ? 0.321 4.806 1.016 1.00 96.75 93 ASN A O 1
ATOM 729 N N . VAL A 1 94 ? -0.846 3.483 2.422 1.00 96.75 94 VAL A N 1
ATOM 730 C CA . VAL A 1 94 ? -0.716 2.239 1.647 1.00 96.75 94 VAL A CA 1
ATOM 731 C C . VAL A 1 94 ? -1.378 2.367 0.274 1.00 96.75 94 VAL A C 1
ATOM 733 O O . VAL A 1 94 ? -0.727 2.073 -0.724 1.00 96.75 94 VAL A O 1
ATOM 736 N N . GLU A 1 95 ? -2.616 2.865 0.206 1.00 97.31 95 GLU A N 1
ATOM 737 C CA . GLU A 1 95 ? -3.306 3.120 -1.071 1.00 97.31 95 GLU A CA 1
ATOM 738 C C . GLU A 1 95 ? -2.497 4.067 -1.961 1.00 97.31 95 GLU A C 1
ATOM 740 O O . GLU A 1 95 ? -2.123 3.707 -3.073 1.00 97.31 95 GLU A O 1
ATOM 745 N N . ARG A 1 96 ? -2.058 5.208 -1.421 1.00 97.81 96 ARG A N 1
ATOM 746 C CA . ARG A 1 96 ? -1.213 6.156 -2.161 1.00 97.81 96 ARG A CA 1
ATOM 747 C C . ARG A 1 96 ? 0.080 5.536 -2.682 1.00 97.81 96 ARG A C 1
ATOM 749 O O . ARG A 1 96 ? 0.595 5.991 -3.698 1.00 97.81 96 ARG A O 1
ATOM 756 N N . MET A 1 97 ? 0.667 4.582 -1.964 1.00 97.69 97 MET A N 1
ATOM 757 C CA . MET A 1 97 ? 1.874 3.886 -2.408 1.00 97.69 97 MET A CA 1
ATOM 758 C C . MET A 1 97 ? 1.578 2.939 -3.583 1.00 97.69 97 MET A C 1
ATOM 760 O O . MET A 1 97 ? 2.383 2.894 -4.516 1.00 97.69 97 MET A O 1
ATOM 764 N N . GLY A 1 98 ? 0.434 2.244 -3.571 1.00 98.12 98 GLY A N 1
ATOM 765 C CA . GLY A 1 98 ? -0.070 1.468 -4.715 1.00 98.12 98 GLY A CA 1
ATOM 766 C C . GLY A 1 98 ? -0.290 2.351 -5.944 1.00 98.12 98 GLY A C 1
ATOM 767 O O . GLY A 1 98 ? 0.305 2.126 -6.998 1.00 98.12 98 GLY A O 1
ATOM 768 N N . ASP A 1 99 ? -0.950 3.486 -5.741 1.00 98.19 99 ASP A N 1
ATOM 769 C CA . ASP A 1 99 ? -1.234 4.492 -6.765 1.00 98.19 99 ASP A CA 1
ATOM 770 C C . ASP A 1 99 ? 0.053 5.016 -7.453 1.00 98.19 99 ASP A C 1
ATOM 772 O O . ASP A 1 99 ? 0.127 5.229 -8.670 1.00 98.19 99 ASP A O 1
ATOM 776 N N . GLN A 1 100 ? 1.145 5.176 -6.689 1.00 97.81 100 GLN A N 1
ATOM 777 C CA . GLN A 1 100 ? 2.457 5.512 -7.259 1.00 97.81 100 GLN A CA 1
ATOM 778 C C . GLN A 1 100 ? 3.072 4.367 -8.068 1.00 97.81 100 GLN A C 1
ATOM 780 O O . GLN A 1 100 ? 3.685 4.629 -9.106 1.00 97.81 100 GLN A O 1
ATOM 785 N N . CYS A 1 101 ? 2.903 3.115 -7.636 1.00 98.38 101 CYS A N 1
ATOM 786 C CA . CYS A 1 101 ? 3.327 1.947 -8.410 1.00 98.38 101 CYS A CA 1
ATOM 787 C C . CYS A 1 101 ? 2.617 1.916 -9.769 1.00 98.38 101 CYS A C 1
ATOM 789 O O . CYS A 1 101 ? 3.272 1.761 -10.801 1.00 98.38 101 CYS A O 1
ATOM 791 N N . VAL A 1 102 ? 1.308 2.177 -9.791 1.00 98.50 102 VAL A N 1
ATOM 792 C CA . VAL A 1 102 ? 0.509 2.297 -11.019 1.00 98.50 102 VAL A CA 1
ATOM 793 C C . VAL A 1 102 ? 1.032 3.406 -11.926 1.00 98.50 102 VAL A C 1
ATOM 795 O O . VAL A 1 102 ? 1.187 3.203 -13.133 1.00 98.50 102 VAL A O 1
ATOM 798 N N . ASN A 1 103 ? 1.327 4.583 -11.372 1.00 98.12 103 ASN A N 1
ATOM 799 C CA . ASN A 1 103 ? 1.862 5.697 -12.153 1.00 98.12 103 ASN A CA 1
ATOM 800 C C . ASN A 1 103 ? 3.206 5.353 -12.802 1.00 98.12 103 ASN A C 1
ATOM 802 O O . ASN A 1 103 ? 3.407 5.669 -13.973 1.00 98.12 103 ASN A O 1
ATOM 806 N N . ILE A 1 104 ? 4.098 4.666 -12.083 1.00 97.12 104 ILE A N 1
ATOM 807 C CA . ILE A 1 104 ? 5.374 4.188 -12.630 1.00 97.12 104 ILE A CA 1
ATOM 808 C C . ILE A 1 104 ? 5.132 3.118 -13.704 1.00 97.12 104 ILE A C 1
ATOM 810 O O . ILE A 1 104 ? 5.693 3.208 -14.796 1.00 97.12 104 ILE A O 1
ATOM 814 N N . ALA A 1 105 ? 4.266 2.139 -13.438 1.00 97.69 105 ALA A N 1
ATOM 815 C CA . ALA A 1 105 ? 3.950 1.057 -14.367 1.00 97.69 105 ALA A CA 1
ATOM 816 C C . ALA A 1 105 ? 3.375 1.575 -15.699 1.00 97.69 105 ALA A C 1
ATOM 818 O O . ALA A 1 105 ? 3.750 1.090 -16.766 1.00 97.69 105 ALA A O 1
ATOM 819 N N . LYS A 1 106 ? 2.545 2.628 -15.668 1.00 97.50 106 LYS A N 1
ATOM 820 C CA . LYS A 1 106 ? 2.014 3.296 -16.872 1.00 97.50 106 LYS A CA 1
ATOM 821 C C . LYS A 1 106 ? 3.104 3.900 -17.767 1.00 97.50 106 LYS A C 1
ATOM 823 O O . LYS A 1 106 ? 2.866 4.077 -18.961 1.00 97.50 106 LYS A O 1
ATOM 828 N N . LEU A 1 107 ? 4.284 4.211 -17.224 1.00 95.44 107 LEU A N 1
ATOM 829 C CA . LEU A 1 107 ? 5.406 4.751 -17.998 1.00 95.44 107 LEU A CA 1
ATOM 830 C C . LEU A 1 107 ? 6.181 3.666 -18.751 1.00 95.44 107 LEU A C 1
ATOM 832 O O . LEU A 1 107 ? 6.721 3.960 -19.814 1.00 95.44 107 LEU A O 1
ATOM 836 N N . VAL A 1 108 ? 6.213 2.426 -18.252 1.00 94.75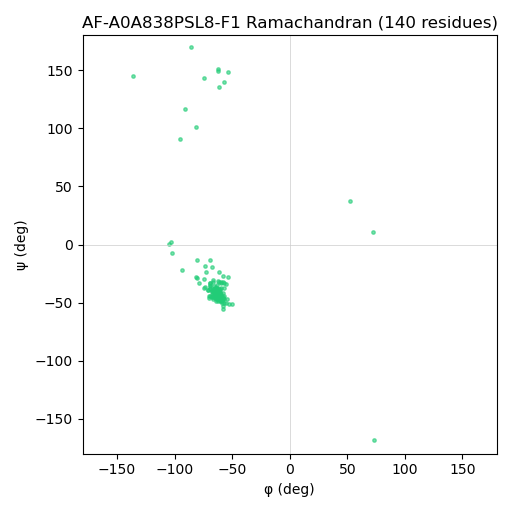 108 VAL A N 1
ATOM 837 C CA . VAL A 1 108 ? 6.978 1.310 -18.844 1.00 94.75 108 VAL A CA 1
ATOM 838 C C . VAL A 1 108 ? 6.724 1.137 -20.353 1.00 94.75 108 VAL A C 1
ATOM 840 O O . VAL A 1 108 ? 7.696 1.153 -21.108 1.00 94.75 108 VAL A O 1
ATOM 843 N N . PRO A 1 109 ? 5.472 1.061 -20.853 1.00 93.88 109 PRO A N 1
ATOM 844 C CA . PRO A 1 109 ? 5.227 0.930 -22.293 1.00 93.88 109 PRO A CA 1
ATOM 845 C C . PRO A 1 109 ? 5.574 2.186 -23.117 1.00 93.88 109 PRO A C 1
ATOM 847 O O . PRO A 1 109 ? 5.634 2.102 -24.343 1.00 93.88 109 PRO A O 1
ATOM 850 N N . LEU A 1 110 ? 5.795 3.346 -22.484 1.00 92.31 110 LEU A N 1
ATOM 851 C CA . LEU A 1 110 ? 6.045 4.629 -23.157 1.00 92.31 110 LEU A CA 1
ATOM 852 C C . LEU A 1 110 ? 7.535 4.944 -23.350 1.00 92.31 110 LEU A C 1
ATOM 854 O O . LEU A 1 110 ? 7.872 5.743 -24.221 1.00 92.31 110 LEU A O 1
ATOM 858 N N . VAL A 1 111 ? 8.425 4.338 -22.556 1.00 86.12 111 VAL A N 1
ATOM 859 C CA . VAL A 1 111 ? 9.875 4.629 -22.558 1.00 86.12 111 VAL A CA 1
ATOM 860 C C . VAL A 1 111 ? 10.568 4.184 -23.858 1.00 86.12 111 VAL A C 1
ATOM 862 O O . VAL A 1 111 ? 11.629 4.701 -24.202 1.00 86.12 111 VAL A O 1
ATOM 865 N N . GLY A 1 112 ? 9.954 3.284 -24.631 1.00 82.00 112 GLY A N 1
ATOM 866 C CA . GLY A 1 112 ? 10.552 2.734 -25.848 1.00 82.00 112 GLY A CA 1
ATOM 867 C C . GLY A 1 112 ? 11.681 1.740 -25.546 1.00 82.00 112 GLY A C 1
ATOM 868 O O . GLY A 1 112 ? 11.833 1.278 -24.420 1.00 82.00 112 GLY A O 1
ATOM 869 N N . ARG A 1 113 ? 12.459 1.368 -26.572 1.00 81.56 113 ARG A N 1
ATOM 870 C CA . ARG A 1 113 ? 13.546 0.364 -26.467 1.00 81.56 113 ARG A CA 1
ATOM 871 C C . ARG A 1 113 ? 14.950 0.962 -26.458 1.00 81.56 113 ARG A C 1
ATOM 873 O O . ARG A 1 113 ? 15.934 0.226 -26.445 1.00 81.56 113 ARG A O 1
ATOM 880 N N . GLU A 1 114 ? 15.047 2.283 -26.528 1.00 84.50 114 GLU A N 1
ATOM 881 C CA . GLU A 1 114 ? 16.336 2.958 -26.485 1.00 84.50 114 GLU A CA 1
ATOM 882 C C . GLU A 1 114 ? 16.890 2.932 -25.055 1.00 84.50 114 GLU A C 1
ATOM 884 O O . GLU A 1 114 ? 16.124 3.018 -24.089 1.00 84.50 114 GLU A O 1
ATOM 889 N N . PRO A 1 115 ? 18.214 2.786 -24.892 1.00 81.75 115 PRO A N 1
ATOM 890 C CA . PRO A 1 115 ? 18.821 2.880 -23.579 1.00 81.75 115 PRO A CA 1
ATOM 891 C C . PRO A 1 115 ? 18.601 4.287 -22.999 1.00 81.75 115 PRO A C 1
ATOM 893 O O . PRO A 1 115 ? 18.558 5.265 -23.752 1.00 81.75 115 PRO A O 1
ATOM 896 N N . PRO A 1 116 ? 18.497 4.423 -21.666 1.00 86.56 116 PRO A N 1
ATOM 897 C CA . PRO A 1 116 ? 18.332 5.726 -21.041 1.00 86.56 116 PRO A CA 1
ATOM 898 C C . PRO A 1 116 ? 19.475 6.680 -21.402 1.00 86.56 116 PRO A C 1
ATOM 900 O O . PRO A 1 116 ? 20.640 6.287 -21.404 1.00 86.56 116 PRO A O 1
ATOM 903 N N . VAL A 1 117 ? 19.136 7.950 -21.644 1.00 88.12 117 VAL A N 1
ATOM 904 C CA . VAL A 1 117 ? 20.111 9.006 -21.977 1.00 88.12 117 VAL A CA 1
ATOM 905 C C . VAL A 1 117 ? 21.118 9.215 -20.846 1.00 88.12 117 VAL A C 1
ATOM 907 O O . VAL A 1 117 ? 22.297 9.462 -21.088 1.00 88.12 117 VAL A O 1
ATOM 910 N N . GLU A 1 118 ? 20.648 9.135 -19.601 1.00 91.56 118 GLU A N 1
ATOM 911 C CA . GLU A 1 118 ? 21.490 9.294 -18.425 1.00 91.56 118 GLU A CA 1
ATOM 912 C C . GLU A 1 118 ? 22.046 7.945 -17.966 1.00 91.56 118 GLU A C 1
ATOM 914 O O . GLU A 1 118 ? 21.316 7.054 -17.518 1.00 91.56 118 GLU A O 1
ATOM 919 N N . GLU A 1 119 ? 23.369 7.815 -18.019 1.00 89.56 119 GLU A N 1
ATOM 920 C CA . GLU A 1 119 ? 24.051 6.610 -17.574 1.00 89.56 119 GLU A CA 1
ATOM 921 C C . GLU A 1 119 ? 23.805 6.355 -16.072 1.00 89.56 119 GLU A C 1
ATOM 923 O O . GLU A 1 119 ? 23.819 7.254 -15.221 1.00 89.56 119 GLU A O 1
ATOM 928 N N . GLY A 1 120 ? 23.515 5.100 -15.725 1.00 91.62 120 GLY A N 1
ATOM 929 C CA . GLY A 1 120 ? 23.283 4.690 -14.338 1.00 91.62 120 GLY A CA 1
ATOM 930 C C . GLY A 1 120 ? 21.963 5.165 -13.713 1.00 91.62 120 GLY A C 1
ATOM 931 O O . GLY A 1 120 ? 21.792 5.013 -12.501 1.00 91.62 120 GLY A O 1
ATOM 932 N N . ILE A 1 121 ? 21.015 5.724 -14.479 1.00 92.81 121 ILE A N 1
ATOM 933 C CA . ILE A 1 121 ? 19.682 6.068 -13.949 1.00 92.81 121 ILE A CA 1
ATOM 934 C C . ILE A 1 121 ? 18.932 4.830 -13.430 1.00 92.81 121 ILE A C 1
ATOM 936 O O . ILE A 1 121 ? 18.390 4.864 -12.329 1.00 92.81 121 ILE A O 1
ATOM 940 N N . LEU A 1 122 ? 19.000 3.700 -14.145 1.00 92.50 122 LEU A N 1
ATOM 941 C CA . LEU A 1 122 ? 18.371 2.442 -13.718 1.00 92.50 122 LEU A CA 1
ATOM 942 C C . LEU A 1 122 ? 18.963 1.918 -12.404 1.00 92.50 122 LEU A C 1
ATOM 944 O O . LEU A 1 122 ? 18.226 1.470 -11.533 1.00 92.50 122 LEU A O 1
ATOM 948 N N . ALA A 1 123 ? 20.278 2.051 -12.208 1.00 95.25 123 ALA A N 1
ATOM 949 C CA . ALA A 1 123 ? 20.937 1.653 -10.963 1.00 95.25 123 ALA A CA 1
ATOM 950 C C . ALA A 1 123 ? 20.520 2.531 -9.767 1.00 95.25 123 ALA A C 1
ATOM 952 O O . ALA A 1 123 ? 20.453 2.057 -8.631 1.00 95.25 123 ALA A O 1
ATOM 953 N N . ARG A 1 124 ? 20.234 3.818 -10.005 1.00 96.31 124 ARG A N 1
ATOM 954 C CA . ARG A 1 124 ? 19.679 4.715 -8.982 1.00 96.31 124 ARG A CA 1
ATOM 955 C C . ARG A 1 124 ? 18.239 4.350 -8.640 1.00 96.31 124 ARG A C 1
ATOM 957 O O . ARG A 1 124 ? 17.925 4.274 -7.456 1.00 96.31 124 ARG A O 1
ATOM 964 N N . ILE A 1 125 ? 17.411 4.076 -9.650 1.00 95.00 125 ILE A N 1
ATOM 965 C CA . ILE A 1 125 ? 16.030 3.611 -9.462 1.00 95.00 125 ILE A CA 1
ATOM 966 C C . ILE A 1 125 ? 16.013 2.307 -8.655 1.00 95.00 125 ILE A C 1
ATOM 968 O O . ILE A 1 125 ? 15.306 2.242 -7.653 1.00 95.00 125 ILE A O 1
ATOM 972 N N . ASP A 1 126 ? 16.840 1.321 -9.018 1.00 96.75 126 ASP A N 1
ATOM 973 C CA . ASP A 1 126 ? 16.962 0.053 -8.285 1.00 96.75 126 ASP A CA 1
ATOM 974 C C . ASP A 1 126 ? 17.295 0.281 -6.808 1.00 96.75 126 ASP A C 1
ATOM 976 O O . ASP A 1 126 ? 16.582 -0.194 -5.923 1.00 96.75 126 ASP A O 1
ATOM 980 N N . ARG A 1 127 ? 18.318 1.095 -6.521 1.00 97.62 127 ARG A N 1
ATOM 981 C CA . ARG A 1 127 ? 18.709 1.401 -5.141 1.00 97.62 127 ARG A CA 1
ATOM 982 C C . ARG A 1 127 ? 17.587 2.081 -4.356 1.00 97.62 127 ARG A C 1
ATOM 984 O O . ARG A 1 127 ? 17.334 1.704 -3.213 1.00 97.62 127 ARG A O 1
ATOM 991 N N . MET A 1 128 ? 16.934 3.080 -4.950 1.00 96.62 128 MET A N 1
ATOM 992 C CA . MET A 1 128 ? 15.850 3.826 -4.303 1.00 96.62 128 MET A CA 1
ATOM 993 C C . MET A 1 128 ? 14.640 2.929 -4.019 1.00 96.62 128 MET A C 1
ATOM 995 O O . MET A 1 128 ? 14.115 2.951 -2.908 1.00 96.62 128 MET A O 1
ATOM 999 N N . MET A 1 129 ? 14.237 2.101 -4.984 1.00 96.69 129 MET A N 1
ATOM 1000 C CA . MET A 1 129 ? 13.116 1.169 -4.841 1.00 96.69 129 MET A CA 1
ATOM 1001 C C . MET A 1 129 ? 13.401 0.089 -3.800 1.00 96.69 129 MET A C 1
ATOM 1003 O O . MET A 1 129 ? 12.568 -0.150 -2.931 1.00 96.69 129 MET A O 1
ATOM 1007 N N . ARG A 1 130 ? 14.601 -0.507 -3.800 1.00 97.19 130 ARG A N 1
ATOM 1008 C CA . ARG A 1 130 ? 14.995 -1.480 -2.766 1.00 97.19 130 ARG A CA 1
ATOM 1009 C C . ARG A 1 130 ? 14.986 -0.878 -1.368 1.00 97.19 130 ARG A C 1
ATOM 1011 O O . ARG A 1 130 ? 14.573 -1.542 -0.420 1.00 97.19 130 ARG A O 1
ATOM 1018 N N . GLN A 1 131 ? 15.414 0.377 -1.231 1.00 97.00 131 GLN A N 1
ATOM 1019 C CA . GLN A 1 131 ? 15.338 1.078 0.046 1.00 97.00 131 GLN A CA 1
ATOM 1020 C C . GLN A 1 131 ? 13.880 1.295 0.474 1.00 97.00 131 GLN A C 1
ATOM 1022 O O . GLN A 1 131 ? 13.549 1.006 1.621 1.00 97.00 131 GLN A O 1
ATOM 1027 N N . ALA A 1 132 ? 13.005 1.729 -0.438 1.00 95.50 132 ALA A N 1
ATOM 1028 C CA . ALA A 1 132 ? 11.580 1.900 -0.155 1.00 95.50 132 ALA A CA 1
ATOM 1029 C C . ALA A 1 132 ? 10.905 0.579 0.262 1.00 95.50 132 ALA A C 1
ATOM 1031 O O . ALA A 1 132 ? 10.188 0.548 1.262 1.00 95.50 132 ALA A O 1
ATOM 1032 N N . ILE A 1 133 ? 11.196 -0.522 -0.440 1.00 96.06 133 ILE A N 1
ATOM 1033 C CA . ILE A 1 133 ? 10.720 -1.872 -0.101 1.00 96.06 133 ILE A CA 1
ATOM 1034 C C . ILE A 1 133 ? 11.186 -2.261 1.305 1.00 96.06 133 ILE A C 1
ATOM 1036 O O . ILE A 1 133 ? 10.372 -2.631 2.148 1.00 96.06 133 ILE A O 1
ATOM 1040 N N . SER A 1 134 ? 12.484 -2.109 1.589 1.00 95.56 134 SER A N 1
ATOM 1041 C CA . SER A 1 134 ? 13.052 -2.446 2.897 1.00 95.56 134 SER A CA 1
ATOM 1042 C C . SER A 1 134 ? 12.425 -1.634 4.029 1.00 95.56 134 SER A C 1
ATOM 1044 O O . SER A 1 134 ? 12.150 -2.191 5.088 1.00 95.56 134 SER A O 1
ATOM 1046 N N . GLN A 1 135 ? 12.219 -0.330 3.836 1.00 93.69 135 GLN A N 1
ATOM 1047 C CA . GLN A 1 135 ? 11.620 0.534 4.854 1.00 93.69 135 GLN A CA 1
ATOM 1048 C C . GLN A 1 135 ? 10.153 0.170 5.100 1.00 93.69 135 GLN A C 1
ATOM 1050 O O . GLN A 1 135 ? 9.731 0.103 6.250 1.00 93.69 135 GLN A O 1
ATOM 1055 N N . THR A 1 136 ? 9.404 -0.136 4.039 1.00 93.50 136 THR A N 1
ATOM 1056 C CA . THR A 1 136 ? 7.993 -0.536 4.138 1.00 93.50 136 THR A CA 1
ATOM 1057 C C . THR A 1 136 ? 7.844 -1.880 4.850 1.00 93.50 136 THR A C 1
ATOM 1059 O O . THR A 1 136 ? 7.032 -2.011 5.762 1.00 93.50 136 THR A O 1
ATOM 1062 N N . ALA A 1 137 ? 8.677 -2.866 4.505 1.00 91.94 137 ALA A N 1
ATOM 1063 C CA . ALA A 1 137 ? 8.665 -4.181 5.145 1.00 91.94 137 ALA A CA 1
ATOM 1064 C C . ALA A 1 137 ? 9.008 -4.115 6.648 1.00 91.94 137 ALA A C 1
ATOM 1066 O O . ALA A 1 137 ? 8.494 -4.899 7.446 1.00 91.94 137 ALA A O 1
ATOM 1067 N N . GLN A 1 138 ? 9.850 -3.159 7.054 1.00 90.56 138 GLN A N 1
ATOM 1068 C CA . GLN A 1 138 ? 10.211 -2.941 8.458 1.00 90.56 138 GLN A CA 1
ATOM 1069 C C . GLN A 1 138 ? 9.079 -2.318 9.285 1.00 90.56 138 GLN A C 1
ATOM 1071 O O . GLN A 1 138 ? 9.056 -2.526 10.496 1.00 90.56 138 GLN A O 1
ATOM 1076 N N . CYS A 1 139 ? 8.116 -1.613 8.675 1.00 86.25 139 CYS A N 1
ATOM 1077 C CA . CYS A 1 139 ? 7.002 -0.990 9.404 1.00 86.25 139 CYS A CA 1
ATOM 1078 C C . CYS A 1 139 ? 6.164 -1.990 10.211 1.00 86.25 139 CYS A C 1
ATOM 1080 O O . CYS A 1 139 ? 5.581 -1.613 11.218 1.00 86.25 139 CYS A O 1
ATOM 1082 N N . LYS A 1 140 ? 6.121 -3.260 9.797 1.00 74.75 140 LYS A N 1
ATOM 1083 C CA . LYS A 1 140 ? 5.375 -4.324 10.484 1.00 74.75 140 LYS A CA 1
ATOM 1084 C C . LYS A 1 140 ? 6.118 -4.901 11.702 1.00 74.75 140 LYS A C 1
ATOM 1086 O O . LYS A 1 140 ? 5.537 -5.653 12.476 1.00 74.75 140 LYS A O 1
ATOM 1091 N N . GLN A 1 141 ? 7.412 -4.603 11.834 1.00 69.50 141 GLN A N 1
ATOM 1092 C CA . GLN A 1 141 ? 8.291 -5.118 12.893 1.00 69.50 141 GLN A CA 1
ATOM 1093 C C . GLN A 1 141 ? 8.557 -4.095 14.010 1.00 69.50 141 GLN A C 1
ATOM 1095 O O . GLN A 1 141 ? 9.222 -4.441 14.988 1.00 69.50 141 GLN A O 1
ATOM 1100 N N . ALA A 1 142 ? 8.101 -2.851 13.835 1.00 57.81 142 ALA A N 1
ATOM 1101 C CA . ALA A 1 142 ? 8.281 -1.741 14.770 1.00 57.81 142 ALA A CA 1
ATOM 1102 C C . ALA A 1 142 ? 7.137 -1.673 15.789 1.00 57.81 142 ALA A C 1
ATOM 1104 O O . ALA A 1 142 ? 7.435 -1.352 16.962 1.00 57.81 142 ALA A O 1
#

Solvent-accessible surface area (backbone atoms only — not comparable to full-atom values): 7775 Å² total; per-residue (Å²): 129,60,70,68,60,50,50,53,51,52,52,54,52,49,52,44,49,54,57,44,55,50,44,51,58,52,37,41,54,40,48,56,46,39,49,53,14,60,77,67,59,33,51,67,52,18,54,47,48,51,62,55,36,59,54,46,49,47,50,34,51,52,42,52,52,50,51,53,51,49,56,72,77,40,88,74,53,77,73,53,50,51,54,53,50,50,50,54,53,48,29,51,51,40,34,54,52,37,54,50,35,32,57,54,26,67,44,44,76,70,67,66,88,66,79,71,91,58,84,64,50,68,60,50,51,50,54,55,51,53,49,51,42,54,55,55,64,46,64,83,77,112

Sequence (142 aa):
MPVEARLHFSQELQALEEQALEGLDMVVAALERTLEAVLHQDIELASYVIADDDRIDGRYLEVRQGILSLMARQAPVASDLRLIAALLDLTRNVERMGDQCVNIAKLVPLVGREPPVEEGILARIDRMMRQAISQTAQCKQA

Mean predicted aligned error: 4.21 Å

Radius of gyration: 18.91 Å; Cα contacts (8 Å, |Δi|>4): 109; chains: 1; bounding box: 46×18×57 Å

Nearest PDB structures (foldseek):
  2i0m-assembly1_A  TM=9.421E-01  e=9.178E-04  Streptococcus pneumoniae TIGR4
  1xwm-assembly1_A-2  TM=8.350E-01  e=2.631E-04  Geobacillus stearothermophilus
  1t72-assembly1_A  TM=8.364E-01  e=4.153E-03  Aquifex aeolicus
  4q25-assembly1_B  TM=8.918E-01  e=9.551E-03  Pseudomonas aeruginosa PAO1
  1sum-assembly1_B  TM=8.067E-01  e=5.675E-03  Thermotoga maritima

Secondary structure (DSSP, 8-state):
--HHHHHHHHHHHHHHHHHHHHHHHHHHHHHHHHHHHHHHT-HHHHHHHHHHHHHHHHHHHHHHHHHHHHHHHS---HHHHHHHHHHHHHHHHHHHHHHHHHHHHHHGGGS-SSPPSSTTHHHHHHHHHHHHHHHHHHTTT-